Protein AF-A0A2Z6SG75-F1 (afdb_monomer)

Radius of gyration: 19.2 Å; Cα contacts (8 Å, |Δi|>4): 156; chains: 1; bounding box: 51×32×55 Å

pLDDT: mean 88.19, std 10.51, range [45.5, 98.38]

Mean predicted aligned error: 6.12 Å

Organism: NCBI:txid94130

Solvent-accessible surface area (backbone atoms only — not comparable to full-atom values): 7753 Å² total; per-residue (Å²): 130,55,75,66,58,53,49,52,52,51,51,54,50,54,52,50,50,52,49,52,51,34,54,52,50,54,50,52,52,51,54,51,48,28,64,76,67,72,46,77,66,63,64,39,36,38,39,32,34,72,91,43,70,60,27,35,32,40,48,93,88,43,80,42,79,34,66,79,64,46,46,86,62,50,46,59,50,45,72,76,40,44,68,60,53,30,54,53,50,28,62,76,36,48,92,29,60,39,43,69,45,76,50,83,52,99,56,38,37,38,40,40,37,40,50,46,76,68,63,72,63,55,42,74,73,32,78,74,59,45,56,52,61,63,54,77,74,104

Nearest PDB structures (foldseek):
  6nuk-assembly1_A  TM=5.250E-01  e=1.556E+00  synthetic construct
  8dx0-assembly2_B  TM=3.365E-01  e=6.533E-01  Enterococcus
  8dwz-assembly1_A  TM=5.973E-01  e=9.395E+00  Enterococcus
  8utm-assembly1_E  TM=3.455E-01  e=3.078E+00  synthetic construct

Structure (mmCIF, N/CA/C/O backbone):
data_AF-A0A2Z6SG75-F1
#
_entry.id   AF-A0A2Z6SG75-F1
#
loop_
_atom_site.group_PDB
_atom_site.id
_atom_site.type_symbol
_atom_site.label_atom_id
_atom_site.label_alt_id
_atom_site.label_comp_id
_atom_site.label_asym_id
_atom_site.label_entity_id
_atom_site.label_seq_id
_atom_site.pdbx_PDB_ins_code
_atom_site.Cartn_x
_atom_site.Cartn_y
_atom_site.Cartn_z
_atom_site.occupancy
_atom_site.B_iso_or_equiv
_atom_site.auth_seq_id
_atom_site.auth_comp_id
_atom_site.auth_asym_id
_atom_site.auth_atom_id
_atom_site.pdbx_PDB_model_num
ATOM 1 N N . MET A 1 1 ? 23.121 -14.101 -19.350 1.00 63.19 1 MET A N 1
ATOM 2 C CA . MET A 1 1 ? 23.082 -12.644 -19.112 1.00 63.19 1 MET A CA 1
ATOM 3 C C . MET A 1 1 ? 24.513 -12.147 -19.038 1.00 63.19 1 MET A C 1
ATOM 5 O O . MET A 1 1 ? 25.388 -12.942 -18.716 1.00 63.19 1 MET A O 1
ATOM 9 N N . THR A 1 2 ? 24.775 -10.888 -19.388 1.00 77.12 2 THR A N 1
ATOM 10 C CA . THR A 1 2 ? 26.067 -10.263 -19.069 1.00 77.12 2 THR A CA 1
ATOM 11 C C . THR A 1 2 ? 26.065 -9.848 -17.595 1.00 77.12 2 THR A C 1
ATOM 13 O O . THR A 1 2 ? 25.000 -9.642 -17.008 1.00 77.12 2 THR A O 1
ATOM 16 N N . THR A 1 3 ? 27.246 -9.713 -16.993 1.00 86.12 3 THR A N 1
ATOM 17 C CA . THR A 1 3 ? 27.410 -9.262 -15.599 1.00 86.12 3 THR A CA 1
ATOM 18 C C . THR A 1 3 ? 26.768 -7.893 -15.346 1.00 86.12 3 THR A C 1
ATOM 20 O O . THR A 1 3 ? 26.221 -7.656 -14.274 1.00 86.12 3 THR A O 1
ATOM 23 N N . GLU A 1 4 ? 26.769 -7.013 -16.350 1.00 91.25 4 GLU A N 1
ATOM 24 C CA . GLU A 1 4 ? 26.131 -5.691 -16.301 1.00 91.25 4 GLU A CA 1
ATOM 25 C C . GLU A 1 4 ? 24.599 -5.778 -16.259 1.00 91.25 4 GLU A C 1
ATOM 27 O O . GLU A 1 4 ? 23.963 -5.099 -15.454 1.00 91.25 4 GLU A O 1
ATOM 32 N N . THR A 1 5 ? 23.986 -6.648 -17.073 1.00 92.69 5 THR A N 1
ATOM 33 C CA . THR A 1 5 ? 22.528 -6.851 -17.041 1.00 92.69 5 THR A CA 1
ATOM 34 C C . THR A 1 5 ? 22.078 -7.452 -15.710 1.00 92.69 5 THR A C 1
ATOM 36 O O . THR A 1 5 ? 21.058 -7.041 -15.165 1.00 92.69 5 THR A O 1
ATOM 39 N N . GLU A 1 6 ? 22.839 -8.397 -15.153 1.00 93.81 6 GLU A N 1
ATOM 40 C CA . GLU A 1 6 ? 22.545 -8.964 -13.830 1.00 93.81 6 GLU A CA 1
ATOM 41 C C . GLU A 1 6 ? 22.649 -7.921 -12.713 1.00 93.81 6 GLU A C 1
ATOM 43 O O . GLU A 1 6 ? 21.803 -7.904 -11.817 1.00 93.81 6 GLU A O 1
ATOM 48 N N . ALA A 1 7 ? 23.649 -7.034 -12.767 1.00 94.56 7 ALA A N 1
ATOM 49 C CA . ALA A 1 7 ? 23.782 -5.935 -11.815 1.00 94.56 7 ALA A CA 1
ATOM 50 C C . ALA A 1 7 ? 22.579 -4.980 -11.883 1.00 94.56 7 ALA A C 1
ATOM 52 O O . ALA A 1 7 ? 21.987 -4.683 -10.846 1.00 94.56 7 ALA A O 1
ATOM 53 N N . ALA A 1 8 ? 22.157 -4.588 -13.090 1.00 93.81 8 ALA A N 1
ATOM 54 C CA . ALA A 1 8 ? 20.992 -3.725 -13.287 1.00 93.81 8 ALA A CA 1
ATOM 55 C C . ALA A 1 8 ? 19.687 -4.363 -12.775 1.00 93.81 8 ALA A C 1
ATOM 57 O O . ALA A 1 8 ? 18.879 -3.697 -12.131 1.00 93.81 8 ALA A O 1
ATOM 58 N N . ILE A 1 9 ? 19.487 -5.668 -13.002 1.00 94.81 9 ILE A N 1
ATOM 59 C CA . ILE A 1 9 ? 18.324 -6.400 -12.471 1.00 94.81 9 ILE A CA 1
ATOM 60 C C . ILE A 1 9 ? 18.329 -6.396 -10.937 1.00 94.81 9 ILE A C 1
ATOM 62 O O . ILE A 1 9 ? 17.288 -6.176 -10.317 1.00 94.81 9 ILE A O 1
ATOM 66 N N . ARG A 1 10 ? 19.491 -6.622 -10.310 1.00 94.81 10 ARG A N 1
ATOM 67 C CA . ARG A 1 10 ? 19.617 -6.586 -8.844 1.00 94.81 10 ARG A CA 1
ATOM 68 C C . ARG A 1 10 ? 19.328 -5.197 -8.288 1.00 94.81 10 ARG A C 1
ATOM 70 O O . ARG A 1 10 ? 18.614 -5.088 -7.298 1.00 94.81 10 ARG A O 1
ATOM 77 N N . GLU A 1 11 ? 19.844 -4.153 -8.926 1.00 93.81 11 GLU A N 1
ATOM 78 C CA . GLU A 1 11 ? 19.571 -2.772 -8.531 1.00 93.81 11 GLU A CA 1
ATOM 79 C C . GLU A 1 11 ? 18.075 -2.447 -8.631 1.00 93.81 11 GLU A C 1
ATOM 81 O O . GLU A 1 11 ? 17.495 -1.944 -7.670 1.00 93.81 11 GLU A O 1
ATOM 86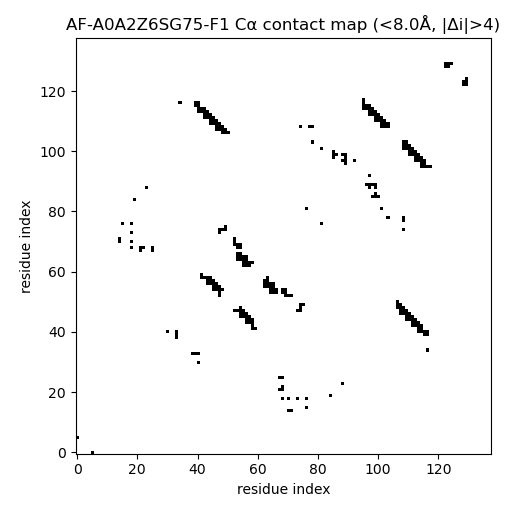 N N . ALA A 1 12 ? 17.419 -2.821 -9.734 1.00 93.75 12 ALA A N 1
ATOM 87 C CA . ALA A 1 12 ? 15.977 -2.647 -9.895 1.00 93.75 12 ALA A CA 1
ATOM 88 C C . ALA A 1 12 ? 15.173 -3.385 -8.809 1.00 93.75 12 ALA A C 1
ATOM 90 O O . ALA A 1 12 ? 14.200 -2.841 -8.286 1.00 93.75 12 ALA A O 1
ATOM 91 N N . SER A 1 13 ? 15.603 -4.593 -8.423 1.00 95.69 13 SER A N 1
ATOM 92 C CA . SER A 1 13 ? 14.994 -5.340 -7.314 1.00 95.69 13 SER A CA 1
ATOM 93 C C . SER A 1 13 ? 15.101 -4.584 -5.989 1.00 95.69 13 SER A C 1
ATOM 95 O O . SER A 1 13 ? 14.112 -4.472 -5.273 1.00 95.69 13 SER A O 1
ATOM 97 N N . VAL A 1 14 ? 16.271 -4.017 -5.677 1.00 95.56 14 VAL A N 1
ATOM 98 C CA . VAL A 1 14 ? 16.474 -3.229 -4.449 1.00 95.56 14 VAL A CA 1
ATOM 99 C C . VAL A 1 14 ? 15.596 -1.975 -4.442 1.00 95.56 14 VAL A C 1
ATOM 101 O O . VAL A 1 14 ? 15.040 -1.620 -3.404 1.00 95.56 14 VAL A O 1
ATOM 104 N N . GLN A 1 15 ? 15.426 -1.313 -5.591 1.00 94.88 15 GLN A N 1
ATOM 105 C CA . GLN A 1 15 ? 14.535 -0.152 -5.699 1.00 94.88 15 GLN A CA 1
ATOM 106 C C . GLN A 1 15 ? 13.064 -0.527 -5.474 1.00 94.88 15 GLN A C 1
ATOM 108 O O . GLN A 1 15 ? 12.342 0.202 -4.789 1.00 94.88 15 GLN A O 1
ATOM 113 N N . LEU A 1 16 ? 12.622 -1.677 -5.996 1.00 96.44 16 LEU A N 1
ATOM 114 C CA . LEU A 1 16 ? 11.282 -2.207 -5.741 1.00 96.44 16 LEU A CA 1
ATOM 115 C C . LEU A 1 16 ? 11.065 -2.494 -4.247 1.00 96.44 16 LEU A C 1
ATOM 117 O O . LEU A 1 16 ? 10.057 -2.057 -3.686 1.00 96.44 16 LEU A O 1
ATOM 121 N N . ASP A 1 17 ? 12.014 -3.164 -3.592 1.00 97.00 17 ASP A N 1
ATOM 122 C CA . ASP A 1 17 ? 11.938 -3.461 -2.156 1.00 97.00 17 ASP A CA 1
ATOM 123 C C . ASP A 1 17 ? 11.868 -2.171 -1.325 1.00 97.00 17 ASP A C 1
ATOM 125 O O . ASP A 1 17 ? 10.981 -2.009 -0.482 1.00 97.00 17 ASP A O 1
ATOM 129 N N . HIS A 1 18 ? 12.727 -1.195 -1.628 1.00 96.00 18 HIS A N 1
ATOM 130 C CA . HIS A 1 18 ? 12.733 0.113 -0.966 1.00 96.00 18 HIS A CA 1
ATOM 131 C C . HIS A 1 18 ? 11.404 0.864 -1.122 1.00 96.00 18 HIS A C 1
ATOM 133 O O . HIS A 1 18 ? 10.909 1.495 -0.181 1.00 96.00 18 HIS A O 1
ATOM 139 N N . PHE A 1 19 ? 10.785 0.787 -2.302 1.00 95.81 19 PHE A N 1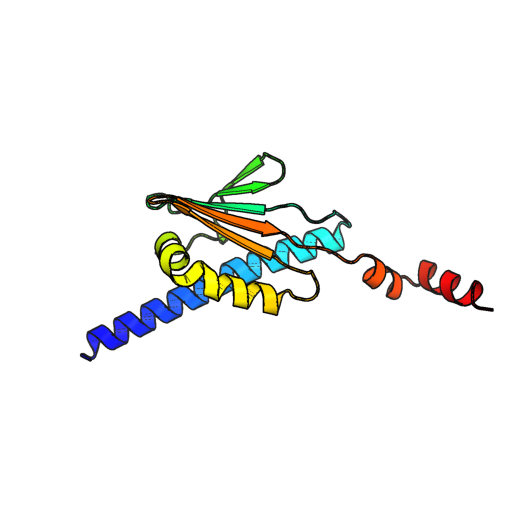
ATOM 140 C CA . PHE A 1 19 ? 9.459 1.358 -2.535 1.00 95.81 19 PHE A CA 1
ATOM 141 C C . PHE A 1 19 ? 8.391 0.704 -1.647 1.00 95.81 19 PHE A C 1
ATOM 143 O O . PHE A 1 19 ? 7.606 1.401 -0.991 1.00 95.81 19 PHE A O 1
ATOM 150 N N . ILE A 1 20 ? 8.385 -0.631 -1.584 1.00 97.56 20 ILE A N 1
ATOM 151 C CA . ILE A 1 20 ? 7.457 -1.406 -0.751 1.00 97.56 20 ILE A CA 1
ATOM 152 C C . ILE A 1 20 ? 7.642 -1.066 0.733 1.00 97.56 20 ILE A C 1
ATOM 154 O O . ILE A 1 20 ? 6.653 -0.912 1.462 1.00 97.56 20 ILE A O 1
ATOM 158 N N . GLU A 1 21 ? 8.882 -0.905 1.195 1.00 97.12 21 GLU A N 1
ATOM 159 C CA . GLU A 1 21 ? 9.198 -0.502 2.567 1.00 97.12 21 GLU A CA 1
ATOM 160 C C . GLU A 1 21 ? 8.671 0.897 2.898 1.00 97.12 21 GLU A C 1
ATOM 162 O O . GLU A 1 21 ? 8.049 1.094 3.952 1.00 97.12 21 GLU A O 1
ATOM 167 N N . LYS A 1 22 ? 8.843 1.865 1.991 1.00 95.56 22 LYS A N 1
ATOM 168 C CA . LYS A 1 22 ? 8.331 3.231 2.168 1.00 95.56 22 LYS A CA 1
ATOM 169 C C . LYS A 1 22 ? 6.812 3.272 2.270 1.00 95.56 22 LYS A C 1
ATOM 171 O O . LYS A 1 22 ? 6.292 3.856 3.225 1.00 95.56 22 LYS A O 1
ATOM 176 N N . ILE A 1 23 ? 6.091 2.615 1.355 1.00 95.50 23 ILE A N 1
ATOM 177 C CA . ILE A 1 23 ? 4.622 2.547 1.430 1.00 95.50 23 ILE A CA 1
ATOM 178 C C . ILE A 1 23 ? 4.164 1.779 2.673 1.00 95.50 23 ILE A C 1
ATOM 180 O O . ILE A 1 23 ? 3.257 2.235 3.370 1.00 95.50 23 ILE A O 1
ATOM 184 N N . SER A 1 24 ? 4.815 0.664 3.014 1.00 96.88 24 SER A N 1
ATOM 185 C CA . SER A 1 24 ? 4.507 -0.082 4.243 1.00 96.88 24 SER A CA 1
ATOM 186 C C . SER A 1 24 ? 4.643 0.790 5.493 1.00 96.88 24 SER A C 1
ATOM 188 O O . SER A 1 24 ? 3.797 0.746 6.389 1.00 96.88 24 SER A O 1
ATOM 190 N N . THR A 1 25 ? 5.713 1.581 5.563 1.00 96.62 25 THR A N 1
ATOM 191 C CA . THR A 1 25 ? 6.002 2.464 6.699 1.00 96.62 25 THR A CA 1
ATOM 192 C C . THR A 1 25 ? 4.988 3.598 6.776 1.00 96.62 25 THR A C 1
ATOM 194 O O . THR A 1 25 ? 4.440 3.868 7.845 1.00 96.62 25 THR A O 1
ATOM 197 N N . PHE A 1 26 ? 4.680 4.223 5.639 1.00 94.00 26 PHE A N 1
ATOM 198 C CA . PHE A 1 26 ? 3.635 5.237 5.530 1.00 94.00 26 PHE A CA 1
ATOM 199 C C . PHE A 1 26 ? 2.286 4.724 6.053 1.00 94.00 26 PHE A C 1
ATOM 201 O O . PHE A 1 26 ? 1.683 5.358 6.921 1.00 94.00 26 PHE A O 1
ATOM 208 N N . LEU A 1 27 ? 1.855 3.542 5.602 1.00 94.06 27 LEU A N 1
ATOM 209 C CA . LEU A 1 27 ? 0.598 2.933 6.038 1.00 94.06 27 LEU A CA 1
ATOM 210 C C . LEU A 1 27 ? 0.605 2.595 7.527 1.00 94.06 27 LEU A C 1
ATOM 212 O O . LEU A 1 27 ? -0.338 2.940 8.234 1.00 94.06 27 LEU A O 1
ATOM 216 N N . SER A 1 28 ? 1.685 1.992 8.024 1.00 95.00 28 SER A N 1
ATOM 217 C CA . SER A 1 28 ? 1.826 1.662 9.449 1.00 95.00 28 SER A CA 1
ATOM 218 C C . SER A 1 28 ? 1.695 2.900 10.335 1.00 95.00 28 SER A C 1
ATOM 220 O O . SER A 1 28 ? 1.011 2.863 11.359 1.00 95.00 28 SER A O 1
ATOM 222 N N . ASN A 1 29 ? 2.309 4.013 9.924 1.00 92.94 29 ASN A N 1
ATOM 223 C CA . ASN A 1 29 ? 2.245 5.273 10.657 1.00 92.94 29 ASN A CA 1
ATOM 224 C C . ASN A 1 29 ? 0.820 5.827 10.704 1.00 92.94 29 ASN A C 1
ATOM 226 O O . ASN A 1 29 ? 0.343 6.177 11.784 1.00 92.94 29 ASN A O 1
ATOM 230 N N . ILE A 1 30 ? 0.128 5.862 9.563 1.00 90.38 30 ILE A N 1
ATOM 231 C CA . ILE A 1 30 ? -1.247 6.368 9.493 1.00 90.38 30 ILE A CA 1
ATOM 232 C C . ILE A 1 30 ? -2.209 5.469 10.274 1.00 90.38 30 ILE A C 1
ATOM 234 O O . ILE A 1 30 ? -2.978 5.959 11.098 1.00 90.38 30 ILE A O 1
ATOM 238 N N . ILE A 1 31 ? -2.139 4.151 10.080 1.00 91.88 31 ILE A N 1
ATOM 239 C CA . ILE A 1 31 ? -2.993 3.193 10.791 1.00 91.88 31 ILE A CA 1
ATOM 240 C C . ILE A 1 31 ? -2.771 3.319 12.304 1.00 91.88 31 ILE A C 1
ATOM 242 O O . ILE A 1 31 ? -3.731 3.435 13.066 1.00 91.88 31 ILE A O 1
ATOM 246 N N . SER A 1 32 ? -1.510 3.361 12.751 1.00 91.94 32 SER A N 1
ATOM 247 C CA . SER A 1 32 ? -1.175 3.528 14.170 1.00 91.94 32 SER A CA 1
ATOM 248 C C . SER A 1 32 ? -1.690 4.854 14.728 1.00 91.94 32 SER A C 1
ATOM 250 O O . SER A 1 32 ? -2.225 4.884 15.838 1.00 91.94 32 SER A O 1
ATOM 252 N N . PHE A 1 33 ? -1.553 5.945 13.973 1.00 91.56 33 PHE A N 1
ATOM 253 C CA . PHE A 1 33 ? -2.068 7.253 14.3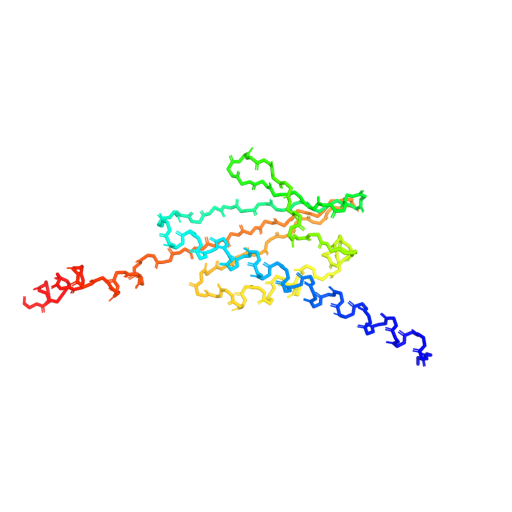64 1.00 91.56 33 PHE A CA 1
ATOM 254 C C . PHE A 1 33 ? -3.591 7.227 14.539 1.00 91.56 33 PHE A C 1
ATOM 256 O O . PHE A 1 33 ? -4.089 7.649 15.584 1.00 91.56 33 PHE A O 1
ATOM 263 N N . ASN A 1 34 ? -4.327 6.662 13.581 1.00 91.00 34 ASN A N 1
ATOM 264 C CA . ASN A 1 34 ? -5.785 6.563 13.654 1.00 91.00 34 ASN A CA 1
ATOM 265 C C . ASN A 1 34 ? -6.248 5.699 14.835 1.00 91.00 34 ASN A C 1
ATOM 267 O O . ASN A 1 34 ? -7.168 6.091 15.549 1.00 91.00 34 ASN A O 1
ATOM 271 N N . ILE A 1 35 ? -5.566 4.581 15.114 1.00 90.38 35 ILE A N 1
ATOM 272 C CA . ILE A 1 35 ? -5.831 3.752 16.303 1.00 90.38 35 ILE A CA 1
ATOM 273 C C . ILE A 1 35 ? -5.618 4.562 17.591 1.00 90.38 35 ILE A C 1
ATOM 275 O O . ILE A 1 35 ? -6.481 4.563 18.465 1.00 90.38 35 ILE A O 1
ATOM 279 N N . LYS A 1 36 ? -4.484 5.269 17.715 1.00 90.38 36 LYS A N 1
ATOM 280 C CA . LYS A 1 36 ? -4.130 6.052 18.917 1.00 90.38 36 LYS A CA 1
ATOM 281 C C . LYS A 1 36 ? -5.072 7.228 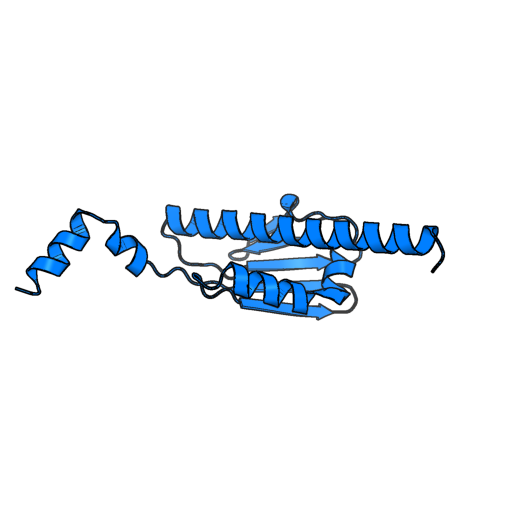19.162 1.00 90.38 36 LYS A C 1
ATOM 283 O O . LYS A 1 36 ? -5.282 7.608 20.311 1.00 90.38 36 LYS A O 1
ATOM 288 N N . THR A 1 37 ? -5.603 7.811 18.092 1.00 90.75 37 THR A N 1
ATOM 289 C CA . THR A 1 37 ? -6.497 8.976 18.143 1.00 90.75 37 THR A CA 1
ATOM 290 C C . THR A 1 37 ? -7.976 8.611 18.102 1.00 90.75 37 THR A C 1
ATOM 292 O O . THR A 1 37 ? -8.808 9.501 18.230 1.00 90.75 37 THR A O 1
ATOM 295 N N . PHE A 1 38 ? -8.314 7.322 17.970 1.00 87.81 38 PHE A N 1
ATOM 296 C CA . PHE A 1 38 ? -9.687 6.835 17.797 1.00 87.81 38 PHE A CA 1
ATOM 297 C C . PHE A 1 38 ? -10.417 7.467 16.601 1.00 87.81 38 PHE A C 1
ATOM 299 O O . PHE A 1 38 ? -11.637 7.628 16.612 1.00 87.81 38 PHE A O 1
ATOM 306 N N . THR A 1 39 ? -9.668 7.810 15.555 1.00 84.81 39 THR A N 1
ATOM 307 C CA . THR A 1 39 ? -10.218 8.383 14.324 1.00 84.81 39 THR A CA 1
ATOM 308 C C . THR A 1 39 ? -10.547 7.249 13.352 1.00 84.81 39 THR A C 1
ATOM 310 O O . THR A 1 39 ? -9.719 6.345 13.182 1.00 84.81 39 THR A O 1
ATOM 313 N N . PRO A 1 40 ? -11.730 7.242 12.707 1.00 75.62 40 PRO A N 1
ATOM 314 C CA . PRO A 1 40 ? -12.045 6.233 11.706 1.00 75.62 40 PRO A CA 1
ATOM 315 C C . PRO A 1 40 ? -11.023 6.242 10.553 1.00 75.62 40 PRO A C 1
ATOM 317 O O . PRO A 1 40 ? -10.347 7.245 10.317 1.00 75.62 40 PRO A O 1
ATOM 320 N N . PRO A 1 41 ? -10.875 5.118 9.837 1.00 74.44 41 PRO A N 1
ATOM 321 C CA . PRO A 1 41 ? -10.059 5.066 8.634 1.00 74.44 41 PRO A CA 1
ATOM 322 C C . PRO A 1 41 ? -10.533 6.085 7.605 1.00 74.44 41 PRO A C 1
ATOM 324 O O . PRO A 1 41 ? -11.732 6.215 7.355 1.00 74.44 41 PRO A O 1
ATOM 327 N N . GLU A 1 42 ? -9.580 6.743 6.962 1.00 70.94 42 GLU A N 1
ATOM 328 C CA . GLU A 1 42 ? -9.864 7.603 5.824 1.00 70.94 42 GLU A CA 1
ATOM 329 C C . GLU A 1 42 ? -9.468 6.885 4.541 1.00 70.94 42 GLU A C 1
ATOM 331 O O . GLU A 1 42 ? -8.478 6.154 4.492 1.00 70.94 42 GLU A O 1
ATOM 336 N N . LYS A 1 43 ? -10.254 7.095 3.483 1.00 87.88 43 LYS A N 1
ATOM 337 C CA . LYS A 1 43 ? -9.845 6.714 2.134 1.00 87.88 43 LYS A CA 1
ATOM 338 C C . LYS A 1 43 ? -8.671 7.605 1.734 1.00 87.88 43 LYS A C 1
ATOM 340 O O . LYS A 1 43 ? -8.825 8.823 1.644 1.00 87.88 43 LYS A O 1
ATOM 345 N N . ILE A 1 44 ? -7.524 6.989 1.470 1.00 90.44 44 ILE A N 1
ATOM 346 C CA . ILE A 1 44 ? -6.310 7.680 1.035 1.00 90.44 44 ILE A CA 1
ATOM 347 C C . ILE A 1 44 ? -6.200 7.505 -0.472 1.00 90.44 44 ILE A C 1
ATOM 349 O O . ILE A 1 44 ? -6.221 6.383 -0.971 1.00 90.44 44 ILE A O 1
ATOM 353 N N . ILE A 1 45 ? -6.065 8.605 -1.205 1.00 92.69 45 ILE A N 1
ATOM 354 C CA . ILE A 1 45 ? -5.733 8.560 -2.631 1.00 92.69 45 ILE A CA 1
ATOM 355 C C . ILE A 1 45 ? -4.326 9.104 -2.782 1.00 92.69 45 ILE A C 1
ATOM 357 O O . ILE A 1 45 ? -4.085 10.230 -2.368 1.00 92.69 45 ILE A O 1
ATOM 361 N N . ILE A 1 46 ? -3.417 8.349 -3.385 1.00 93.38 46 ILE A N 1
ATOM 362 C CA . ILE A 1 46 ? -2.056 8.786 -3.698 1.00 93.38 46 ILE A CA 1
ATOM 363 C C . ILE A 1 46 ? -1.914 8.838 -5.212 1.00 93.38 46 ILE A C 1
ATOM 365 O O . ILE A 1 46 ? -2.256 7.888 -5.911 1.00 93.38 46 ILE A O 1
ATOM 369 N N . VAL A 1 47 ? -1.431 9.962 -5.720 1.00 93.44 47 VAL A N 1
ATOM 370 C CA . VAL A 1 47 ? -1.257 10.213 -7.145 1.00 93.44 47 VAL A CA 1
ATOM 371 C C . VAL A 1 47 ? 0.230 10.301 -7.446 1.00 93.44 47 VAL A C 1
ATOM 373 O O . VAL A 1 47 ? 0.928 11.163 -6.911 1.00 93.44 47 VAL A O 1
ATOM 376 N N . PHE A 1 48 ? 0.681 9.422 -8.333 1.00 92.94 48 PHE A N 1
ATOM 377 C CA . PHE A 1 48 ? 2.018 9.402 -8.910 1.00 92.94 48 PHE A CA 1
ATOM 378 C C . PHE A 1 48 ? 1.905 9.888 -10.352 1.00 92.94 48 PHE A C 1
ATOM 380 O O . PHE A 1 48 ? 1.060 9.393 -11.099 1.00 92.94 48 PHE A O 1
ATOM 387 N N . LYS A 1 49 ? 2.720 10.864 -10.749 1.00 91.19 49 LYS A N 1
ATOM 388 C CA . LYS A 1 49 ? 2.764 11.353 -12.132 1.00 91.19 49 LYS A CA 1
ATOM 389 C C . LYS A 1 49 ? 4.120 11.021 -12.729 1.00 91.19 49 LYS A C 1
ATOM 391 O O . LYS A 1 49 ? 5.110 11.028 -12.012 1.00 91.19 49 LYS A O 1
ATOM 396 N N . GLN A 1 50 ? 4.154 10.764 -14.029 1.00 87.62 50 GLN A N 1
ATOM 397 C CA . GLN A 1 50 ? 5.376 10.357 -14.723 1.00 87.62 50 GLN A CA 1
ATOM 398 C C . GLN A 1 50 ? 6.512 11.388 -14.604 1.00 87.62 50 GLN A C 1
ATOM 400 O O . GLN A 1 50 ? 7.654 11.008 -14.371 1.00 87.62 50 GLN A O 1
ATOM 405 N N . ASP A 1 51 ? 6.182 12.679 -14.693 1.00 84.25 51 ASP A N 1
ATOM 406 C CA . ASP A 1 51 ? 7.158 13.779 -14.660 1.00 84.25 51 ASP A CA 1
ATOM 407 C C . ASP A 1 51 ? 7.216 14.499 -13.299 1.00 84.25 51 ASP A C 1
ATOM 409 O O . ASP A 1 51 ? 7.842 15.552 -13.174 1.00 84.25 51 ASP A O 1
ATOM 413 N N . ASP A 1 52 ? 6.533 13.968 -12.277 1.00 78.75 52 ASP A N 1
ATOM 414 C CA . ASP A 1 52 ? 6.549 14.527 -10.924 1.00 78.75 52 ASP A CA 1
ATOM 415 C C . ASP A 1 52 ? 7.175 13.531 -9.959 1.00 78.75 52 ASP A C 1
ATOM 417 O O . ASP A 1 52 ? 6.679 12.428 -9.730 1.00 78.75 52 ASP A O 1
ATOM 421 N N . TYR A 1 53 ? 8.274 13.964 -9.367 1.00 75.81 53 TYR A N 1
ATOM 422 C CA . TYR A 1 53 ? 9.047 13.186 -8.421 1.00 75.81 53 TYR A CA 1
ATOM 423 C C . TYR A 1 53 ? 8.267 12.944 -7.128 1.00 75.81 53 TYR A C 1
ATOM 425 O O . TYR A 1 53 ? 8.321 11.853 -6.562 1.00 75.81 53 TYR A O 1
ATOM 433 N N . VAL A 1 54 ? 7.523 13.943 -6.643 1.00 85.06 54 VAL A N 1
ATOM 434 C CA . VAL A 1 54 ? 6.897 13.870 -5.321 1.00 85.06 54 VAL A CA 1
ATOM 435 C C . VAL A 1 54 ? 5.429 13.478 -5.465 1.00 85.06 54 VAL A C 1
ATOM 437 O O . VAL A 1 54 ? 4.622 14.295 -5.911 1.00 85.06 54 VAL A O 1
ATOM 440 N N . PRO A 1 55 ? 5.031 12.267 -5.032 1.00 85.25 55 PRO A N 1
ATOM 441 C CA . PRO A 1 55 ? 3.631 11.884 -5.076 1.00 85.25 55 PRO A CA 1
ATOM 442 C C . PRO A 1 55 ? 2.804 12.782 -4.159 1.00 85.25 55 PRO A C 1
ATOM 444 O O . PRO A 1 55 ? 3.269 13.262 -3.120 1.00 85.25 55 PRO A O 1
ATOM 447 N N . VAL A 1 56 ? 1.544 12.985 -4.523 1.00 88.44 56 VAL A N 1
ATOM 448 C CA . VAL A 1 56 ? 0.600 13.767 -3.721 1.00 88.44 56 VAL A CA 1
ATOM 449 C C . VAL A 1 56 ? -0.505 12.867 -3.205 1.00 88.44 56 VAL A C 1
ATOM 451 O O . VAL A 1 56 ? -1.066 12.077 -3.958 1.00 88.44 56 VAL A O 1
ATOM 454 N N . SER A 1 57 ? -0.839 12.983 -1.925 1.00 83.56 57 SER A N 1
ATOM 455 C CA . SER A 1 57 ? -2.013 12.322 -1.366 1.00 83.56 57 SER A CA 1
ATOM 456 C C . SER A 1 57 ? -3.173 13.294 -1.231 1.00 83.56 57 SER A C 1
ATOM 458 O O . SER A 1 57 ? -2.968 14.426 -0.790 1.00 83.56 57 SER A O 1
ATOM 460 N N . VAL A 1 58 ? -4.387 12.831 -1.497 1.00 81.44 58 VAL A N 1
ATOM 461 C CA . VAL A 1 58 ? -5.621 13.519 -1.133 1.00 81.44 58 VAL A CA 1
ATOM 462 C C . VAL A 1 58 ? -6.236 12.809 0.064 1.00 81.44 58 VAL A C 1
ATOM 464 O O . VAL A 1 58 ? -6.596 11.634 -0.020 1.00 81.44 58 VAL A O 1
ATOM 467 N N . VAL A 1 59 ? -6.353 13.542 1.167 1.00 71.19 59 VAL A N 1
ATOM 468 C CA . VAL A 1 59 ? -6.919 13.088 2.441 1.00 71.19 59 VAL A CA 1
ATOM 469 C C . VAL A 1 59 ? -7.935 14.146 2.871 1.00 71.19 59 VAL A C 1
ATOM 471 O O . VAL A 1 59 ? -7.593 15.323 2.948 1.00 71.19 59 VAL A O 1
ATOM 474 N N . ASN A 1 60 ? -9.211 13.783 3.039 1.00 66.94 60 ASN A N 1
ATOM 475 C CA . ASN A 1 60 ? -10.296 14.731 3.355 1.00 66.94 60 ASN A CA 1
ATOM 476 C C . ASN A 1 60 ? -10.358 15.987 2.458 1.00 66.94 60 ASN A C 1
ATOM 478 O O . ASN A 1 60 ? -10.601 17.093 2.935 1.00 66.94 60 ASN A O 1
ATOM 482 N N . LYS A 1 61 ? -10.149 15.828 1.142 1.00 71.25 61 LYS A N 1
ATOM 483 C CA . LYS A 1 61 ? -10.081 16.926 0.148 1.00 71.25 61 LYS A CA 1
ATOM 484 C C . LYS A 1 61 ? -8.879 17.872 0.309 1.00 71.25 61 LYS A C 1
ATOM 486 O O . LYS A 1 61 ? -8.782 18.849 -0.429 1.00 71.25 61 LYS A O 1
ATOM 491 N N . VAL A 1 62 ? -7.946 17.576 1.211 1.00 77.75 62 VAL A N 1
ATOM 492 C CA . VAL A 1 62 ? -6.667 18.281 1.340 1.00 77.75 62 VAL A CA 1
ATOM 493 C C . VAL A 1 62 ? -5.616 17.538 0.525 1.00 77.75 62 VAL A C 1
ATOM 495 O O . VAL A 1 62 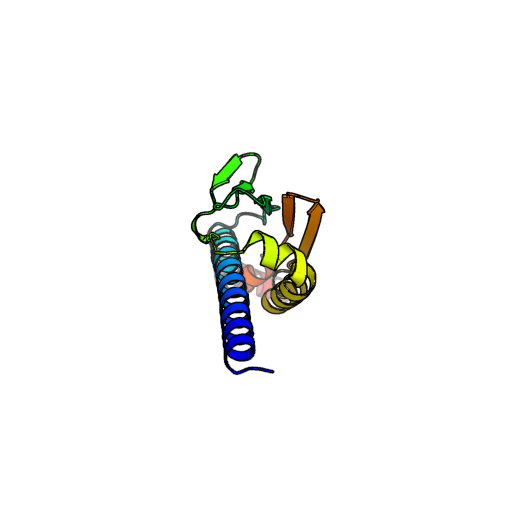? -5.448 16.329 0.676 1.00 77.75 62 VAL A O 1
ATOM 498 N N . THR A 1 63 ? -4.911 18.260 -0.347 1.00 84.44 63 THR A N 1
ATOM 499 C CA . THR A 1 63 ? -3.792 17.713 -1.126 1.00 84.44 63 THR A CA 1
ATOM 500 C C . THR A 1 63 ? -2.487 17.966 -0.382 1.00 84.44 63 THR A C 1
ATOM 502 O O . THR A 1 63 ? -2.188 19.107 -0.035 1.00 84.44 63 THR A O 1
ATOM 505 N N . ILE A 1 64 ? -1.710 16.912 -0.139 1.00 87.06 64 ILE A N 1
ATOM 506 C CA . ILE A 1 64 ? -0.461 16.960 0.627 1.00 87.06 64 ILE A CA 1
ATOM 507 C C . ILE A 1 64 ? 0.641 16.283 -0.185 1.00 87.06 64 ILE A C 1
ATOM 509 O O . ILE A 1 64 ? 0.451 15.180 -0.694 1.00 87.06 64 ILE A O 1
ATOM 513 N N . GLN A 1 65 ? 1.805 16.924 -0.287 1.00 89.44 65 GLN A N 1
ATOM 514 C CA . GLN A 1 65 ? 2.998 16.299 -0.859 1.00 89.44 65 GLN A CA 1
ATOM 515 C C . GLN A 1 65 ? 3.523 15.201 0.069 1.00 89.44 65 GLN A C 1
ATOM 517 O O . GLN A 1 65 ? 3.877 15.464 1.217 1.00 89.44 65 GLN A O 1
ATOM 522 N N . GLN A 1 66 ? 3.641 13.982 -0.444 1.00 87.06 66 GLN A N 1
ATOM 523 C CA . GLN A 1 66 ? 4.138 12.825 0.291 1.00 87.06 66 GLN A CA 1
ATOM 524 C C . GLN A 1 66 ? 5.620 12.601 0.003 1.00 87.06 66 GLN A C 1
ATOM 526 O O . GLN A 1 66 ? 6.019 11.634 -0.640 1.00 87.06 66 GLN A O 1
ATOM 531 N N . ARG A 1 67 ? 6.470 13.501 0.510 1.00 85.94 67 ARG A N 1
ATOM 532 C CA . ARG A 1 67 ? 7.935 13.390 0.353 1.00 85.94 67 ARG A CA 1
ATOM 533 C C . ARG A 1 67 ? 8.506 12.100 0.947 1.00 85.94 67 ARG A C 1
ATOM 535 O O . ARG A 1 67 ? 9.520 11.611 0.469 1.00 85.94 67 ARG A O 1
ATOM 542 N N . SER A 1 68 ? 7.846 11.528 1.954 1.00 85.38 68 SER A N 1
ATOM 543 C CA . SER A 1 68 ? 8.189 10.220 2.531 1.00 85.38 68 SER A CA 1
ATOM 544 C C . SER A 1 68 ? 8.033 9.059 1.543 1.00 85.38 68 SER A C 1
ATOM 546 O O . SER A 1 68 ? 8.680 8.029 1.709 1.00 85.38 68 SER A O 1
ATOM 548 N N . LEU A 1 69 ? 7.203 9.233 0.512 1.00 88.56 69 LEU A N 1
ATOM 549 C CA . LEU A 1 69 ? 6.960 8.261 -0.551 1.00 88.56 69 LEU A CA 1
ATOM 550 C C . LEU A 1 69 ? 7.776 8.546 -1.818 1.00 88.56 69 LEU A C 1
ATOM 552 O O . LEU A 1 69 ? 7.666 7.801 -2.790 1.00 88.56 69 LEU A O 1
ATOM 556 N N . TYR A 1 70 ? 8.602 9.600 -1.817 1.00 85.94 70 TYR A N 1
ATOM 557 C CA . TYR A 1 70 ? 9.534 9.863 -2.910 1.00 85.94 70 TYR A CA 1
ATOM 558 C C . TYR A 1 70 ? 10.450 8.656 -3.114 1.00 85.94 70 TYR A C 1
ATOM 560 O O . TYR A 1 70 ? 11.095 8.197 -2.169 1.00 85.94 70 TYR A O 1
ATOM 568 N N . THR A 1 71 ? 10.534 8.165 -4.343 1.00 84.56 71 THR A N 1
ATOM 569 C CA . THR A 1 71 ? 11.461 7.113 -4.766 1.00 84.56 71 THR A CA 1
ATOM 570 C C . THR A 1 71 ? 11.851 7.369 -6.203 1.00 84.56 71 THR A C 1
ATOM 572 O O . THR A 1 71 ? 11.017 7.801 -7.004 1.00 84.56 71 THR A O 1
ATOM 575 N N . ASP A 1 72 ? 13.102 7.074 -6.527 1.00 83.31 72 ASP A N 1
ATOM 576 C CA . ASP A 1 72 ? 13.509 7.033 -7.920 1.00 83.31 72 ASP A CA 1
ATOM 577 C C . ASP A 1 72 ? 12.687 5.940 -8.616 1.00 83.31 72 ASP A C 1
ATOM 579 O O . ASP A 1 72 ? 12.461 4.864 -8.060 1.00 83.31 72 ASP A O 1
ATOM 583 N N . TYR A 1 73 ? 12.177 6.248 -9.809 1.00 87.94 73 TYR A N 1
ATOM 584 C CA . TYR A 1 73 ? 11.364 5.332 -10.619 1.00 87.94 73 TYR A CA 1
ATOM 585 C C . TYR A 1 73 ? 10.039 4.872 -9.981 1.00 87.94 73 TYR A C 1
ATOM 587 O O . TYR A 1 73 ? 9.427 3.927 -10.473 1.00 87.94 73 TYR A O 1
ATOM 595 N N . GLY A 1 74 ? 9.538 5.539 -8.932 1.00 90.69 74 GLY A N 1
ATOM 596 C CA . GLY A 1 74 ? 8.297 5.141 -8.248 1.00 90.69 74 GLY A CA 1
ATOM 597 C C . GLY A 1 74 ? 7.075 5.026 -9.172 1.00 90.69 74 GLY A C 1
ATOM 598 O O . GLY A 1 74 ? 6.247 4.129 -9.001 1.00 90.69 74 GLY A O 1
ATOM 599 N N . PHE A 1 75 ? 6.984 5.889 -10.192 1.00 92.75 75 PHE A N 1
ATOM 600 C CA . PHE A 1 75 ? 5.953 5.792 -11.230 1.00 92.75 75 PHE A CA 1
ATOM 601 C C . PHE A 1 75 ? 6.061 4.480 -12.020 1.00 92.75 75 PHE A C 1
ATOM 603 O O . PHE A 1 75 ? 5.078 3.748 -12.129 1.00 92.75 75 PHE A O 1
ATOM 610 N N . ASP A 1 76 ? 7.249 4.148 -12.529 1.00 93.50 76 ASP A N 1
ATOM 611 C CA . ASP A 1 76 ? 7.464 2.931 -13.316 1.00 93.50 76 ASP A CA 1
ATOM 612 C C . A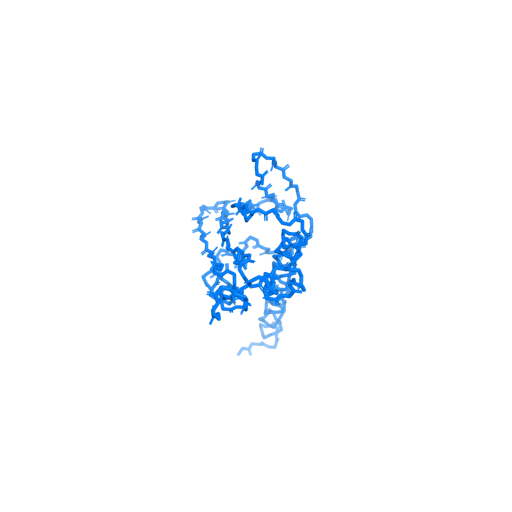SP A 1 76 ? 7.308 1.668 -12.464 1.00 93.50 76 ASP A C 1
ATOM 614 O O . ASP A 1 76 ? 6.678 0.703 -12.900 1.00 93.50 76 ASP A O 1
ATOM 618 N N . ILE A 1 77 ? 7.786 1.694 -11.216 1.00 95.25 77 ILE A N 1
ATOM 619 C CA . ILE A 1 77 ? 7.580 0.610 -10.250 1.00 95.25 77 ILE A CA 1
ATOM 620 C C . ILE A 1 77 ? 6.087 0.306 -10.110 1.00 95.25 77 ILE A C 1
ATOM 622 O O . ILE A 1 77 ? 5.668 -0.839 -10.279 1.00 95.25 77 ILE A O 1
ATOM 626 N N . LEU A 1 78 ? 5.252 1.317 -9.862 1.00 95.25 78 LEU A N 1
ATOM 627 C CA . LEU A 1 78 ? 3.809 1.106 -9.760 1.00 95.25 78 LEU A CA 1
ATOM 628 C C . LEU A 1 78 ? 3.189 0.670 -11.087 1.00 95.25 78 LEU A C 1
ATOM 630 O O . LEU A 1 78 ? 2.314 -0.199 -11.098 1.00 95.25 78 LEU A O 1
ATOM 634 N N . LYS A 1 79 ? 3.642 1.230 -12.210 1.00 95.06 79 LYS A N 1
ATOM 635 C CA . LYS A 1 79 ? 3.114 0.894 -13.534 1.00 95.06 79 LYS A CA 1
ATOM 636 C C . LYS A 1 79 ? 3.178 -0.608 -13.791 1.00 95.06 79 LYS A C 1
ATOM 638 O O . LYS A 1 79 ? 2.190 -1.179 -14.254 1.00 95.06 79 LYS A O 1
ATOM 643 N N . TYR A 1 80 ? 4.301 -1.233 -13.441 1.00 96.00 80 TYR A N 1
ATOM 644 C CA . TYR A 1 80 ? 4.543 -2.652 -13.694 1.00 96.00 80 TYR A CA 1
ATOM 645 C C . TYR A 1 80 ? 4.151 -3.570 -12.530 1.00 96.00 80 TYR A C 1
ATOM 647 O O . TYR A 1 80 ? 3.647 -4.661 -12.780 1.00 96.00 80 TYR A O 1
ATOM 655 N N . PHE A 1 81 ? 4.319 -3.140 -11.275 1.00 97.06 81 PHE A N 1
ATOM 656 C CA . PHE A 1 81 ? 4.229 -4.027 -10.105 1.00 97.06 81 PHE A CA 1
ATOM 657 C C . PHE A 1 81 ? 3.070 -3.720 -9.146 1.00 97.06 81 PHE A C 1
ATOM 659 O O . PHE A 1 81 ? 2.971 -4.349 -8.092 1.00 97.06 81 PHE A O 1
ATOM 666 N N . HIS A 1 82 ? 2.158 -2.793 -9.473 1.00 96.25 82 HIS A N 1
ATOM 667 C CA . HIS A 1 82 ? 1.082 -2.392 -8.550 1.00 96.25 82 HIS A CA 1
ATOM 668 C C . HIS A 1 82 ? 0.237 -3.554 -8.008 1.00 96.25 82 HIS A C 1
ATOM 670 O O . HIS A 1 82 ? -0.188 -3.490 -6.856 1.00 96.25 82 HIS A O 1
ATOM 676 N N . ASN A 1 83 ? -0.020 -4.594 -8.806 1.00 97.50 83 ASN A N 1
ATOM 677 C CA . ASN A 1 83 ? -0.826 -5.736 -8.370 1.00 97.50 83 ASN A CA 1
ATOM 678 C C . ASN A 1 83 ? -0.107 -6.579 -7.312 1.00 97.50 83 ASN A C 1
ATOM 680 O O . ASN A 1 83 ? -0.723 -6.982 -6.327 1.00 97.50 83 ASN A O 1
ATOM 684 N N . ASP A 1 84 ? 1.186 -6.838 -7.495 1.00 98.38 84 ASP A N 1
ATOM 685 C CA . ASP A 1 84 ? 1.965 -7.661 -6.567 1.00 98.38 84 ASP A CA 1
ATOM 686 C C . ASP A 1 84 ? 2.277 -6.899 -5.278 1.00 98.38 84 ASP A C 1
ATOM 688 O O . ASP A 1 84 ? 2.136 -7.449 -4.185 1.00 98.38 84 ASP A O 1
ATOM 692 N N . ILE A 1 85 ? 2.570 -5.598 -5.395 1.00 98.19 85 ILE A N 1
ATOM 693 C CA . ILE A 1 85 ? 2.673 -4.685 -4.250 1.00 98.19 85 ILE A CA 1
ATOM 694 C C . ILE A 1 85 ? 1.355 -4.678 -3.465 1.00 98.19 85 ILE A C 1
ATOM 696 O O . ILE A 1 85 ? 1.366 -4.834 -2.245 1.00 98.19 85 ILE A O 1
ATOM 700 N N . GLY A 1 86 ? 0.218 -4.552 -4.158 1.00 97.81 86 GLY A N 1
ATOM 701 C CA . GLY A 1 86 ? -1.108 -4.579 -3.546 1.00 97.81 86 GLY A CA 1
ATOM 702 C C . GLY A 1 86 ? -1.353 -5.850 -2.742 1.00 97.81 86 GLY A C 1
ATOM 703 O O . GLY A 1 86 ? -1.636 -5.770 -1.550 1.00 97.81 86 GLY A O 1
ATOM 704 N N . LYS A 1 87 ? -1.147 -7.023 -3.351 1.00 98.31 87 LYS A N 1
ATOM 705 C CA . LYS A 1 87 ? -1.294 -8.322 -2.668 1.00 98.31 87 LYS A CA 1
ATOM 706 C C . LYS A 1 87 ? -0.400 -8.441 -1.434 1.00 98.31 87 LYS A C 1
ATOM 708 O O . LYS A 1 87 ? -0.860 -8.908 -0.393 1.00 98.31 87 LYS A O 1
ATOM 713 N N . TYR A 1 88 ? 0.862 -8.019 -1.537 1.00 98.31 88 TYR A N 1
ATOM 714 C CA . TYR A 1 88 ? 1.784 -8.028 -0.401 1.00 98.31 88 TYR A CA 1
ATOM 715 C C . TYR A 1 88 ? 1.259 -7.159 0.752 1.00 98.31 88 TYR A C 1
ATOM 717 O O . TYR A 1 88 ? 1.228 -7.605 1.900 1.00 98.31 88 TYR A O 1
ATOM 725 N N . LEU A 1 89 ? 0.819 -5.932 0.455 1.00 97.94 89 LEU A N 1
ATOM 726 C CA . LEU A 1 89 ? 0.319 -4.998 1.465 1.00 97.94 89 LEU A CA 1
ATOM 727 C C . LEU A 1 89 ? -1.000 -5.474 2.084 1.00 97.94 89 LEU A C 1
ATOM 729 O O . LEU A 1 89 ? -1.159 -5.386 3.299 1.00 97.94 89 LEU A O 1
ATOM 733 N N . GLU A 1 90 ? -1.923 -6.012 1.287 1.00 97.25 90 GLU A N 1
ATOM 734 C CA . GLU A 1 90 ? -3.179 -6.580 1.789 1.00 97.25 90 GLU A CA 1
ATOM 735 C C . GLU A 1 90 ? -2.928 -7.736 2.765 1.00 97.25 90 GLU A C 1
ATOM 737 O O . GLU A 1 90 ? -3.546 -7.775 3.827 1.00 97.25 90 GLU A O 1
ATOM 742 N N . GLY A 1 91 ? -1.972 -8.624 2.465 1.00 97.75 91 GLY A N 1
ATOM 743 C CA . GLY A 1 91 ? -1.566 -9.688 3.387 1.00 97.75 91 GLY A CA 1
ATOM 744 C C . GLY A 1 91 ? -0.891 -9.151 4.652 1.00 97.75 91 GLY A C 1
ATOM 745 O O . GLY A 1 91 ? -1.234 -9.540 5.765 1.00 97.75 91 GLY A O 1
ATOM 746 N N . LYS A 1 92 ? 0.035 -8.195 4.509 1.00 97.00 92 LYS A N 1
ATOM 747 C CA . LYS A 1 92 ? 0.745 -7.577 5.644 1.00 97.00 92 LYS A CA 1
ATOM 748 C C . LYS A 1 92 ? -0.191 -6.864 6.624 1.00 97.00 92 LYS A C 1
ATOM 750 O O . LYS A 1 92 ? 0.092 -6.821 7.820 1.00 97.00 92 LYS A O 1
ATOM 755 N N . PHE A 1 93 ? -1.285 -6.295 6.122 1.00 94.88 93 PHE A N 1
ATOM 756 C CA . PHE A 1 93 ? -2.261 -5.522 6.889 1.00 94.88 93 PHE A CA 1
ATOM 757 C C . PHE A 1 93 ? -3.637 -6.208 6.955 1.00 94.88 93 PHE A C 1
ATOM 759 O O . PHE A 1 93 ? -4.662 -5.535 7.087 1.00 94.88 93 PHE A O 1
ATOM 766 N N . GLU A 1 94 ? -3.679 -7.545 6.915 1.00 92.88 94 GLU A N 1
ATOM 767 C CA . GLU A 1 94 ? -4.934 -8.313 6.934 1.00 92.88 94 GLU A CA 1
ATOM 768 C C . GLU A 1 94 ? -5.816 -7.986 8.153 1.00 92.88 94 GLU A C 1
ATOM 770 O O . GLU A 1 94 ? -7.038 -7.885 8.037 1.00 92.88 94 GLU A O 1
ATOM 775 N N . GLY A 1 95 ? -5.199 -7.713 9.310 1.00 88.75 95 GLY A N 1
ATOM 776 C CA . GLY A 1 95 ? -5.893 -7.398 10.563 1.00 88.75 95 GLY A CA 1
ATOM 777 C C . GLY A 1 95 ? -6.662 -6.074 10.552 1.00 88.75 95 GLY A C 1
ATOM 778 O O . GLY A 1 95 ? -7.461 -5.827 11.453 1.00 88.75 95 GLY A O 1
ATOM 779 N N . VAL A 1 96 ? -6.441 -5.231 9.539 1.00 90.69 96 VAL A N 1
ATOM 780 C CA . VAL A 1 96 ? -7.198 -3.994 9.306 1.00 90.69 96 VAL A CA 1
ATOM 781 C C . VAL A 1 96 ? -7.947 -4.019 7.974 1.00 90.69 96 VAL A C 1
ATOM 783 O O . VAL A 1 96 ? -8.388 -2.977 7.503 1.00 90.69 96 VAL A O 1
ATOM 786 N N . GLY A 1 97 ? -8.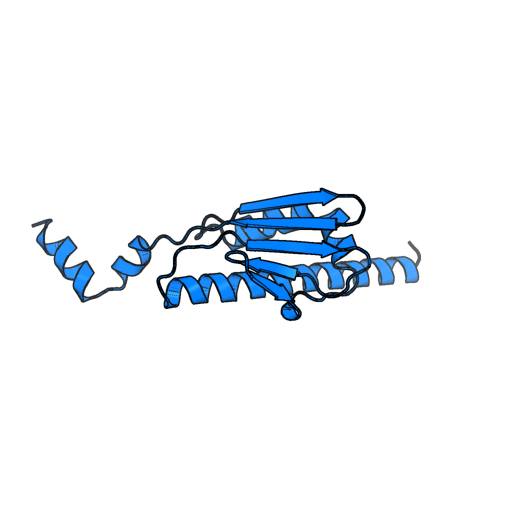092 -5.184 7.333 1.00 90.81 97 GLY A N 1
ATOM 787 C CA . GLY A 1 97 ? -8.870 -5.330 6.100 1.00 90.81 97 GLY A CA 1
ATOM 788 C C . GLY A 1 97 ? -8.453 -4.362 4.990 1.00 90.81 97 GLY A C 1
ATOM 789 O O . GLY A 1 97 ? -9.322 -3.788 4.330 1.00 90.81 97 GLY A O 1
ATOM 790 N N . LEU A 1 98 ? -7.144 -4.131 4.831 1.00 94.75 98 LEU A N 1
ATOM 791 C CA . LEU A 1 98 ? -6.622 -3.204 3.831 1.00 94.75 98 LEU A CA 1
ATOM 792 C C . LEU A 1 98 ? -7.052 -3.628 2.417 1.00 94.75 98 LEU A C 1
ATOM 794 O O . LEU A 1 98 ? -7.080 -4.814 2.089 1.00 94.75 98 LEU A O 1
ATOM 798 N N . LYS A 1 99 ? -7.397 -2.638 1.595 1.00 95.75 99 LYS A N 1
ATOM 799 C CA . LYS A 1 99 ? -7.715 -2.759 0.175 1.00 95.75 99 LYS A CA 1
ATOM 800 C C . LYS A 1 99 ? -6.857 -1.806 -0.628 1.00 95.75 99 LYS A C 1
ATOM 802 O O . LYS A 1 99 ? -6.742 -0.630 -0.277 1.00 95.75 99 LYS A O 1
ATOM 807 N N . TRP A 1 100 ? -6.283 -2.336 -1.700 1.00 96.75 100 TRP A N 1
ATOM 808 C CA . TRP A 1 100 ? -5.394 -1.622 -2.603 1.00 96.75 100 TRP A CA 1
ATOM 809 C C . TRP A 1 100 ? -5.972 -1.625 -4.018 1.00 96.75 100 TRP A C 1
ATOM 811 O O . TRP A 1 100 ? -5.966 -2.643 -4.707 1.00 96.75 100 TRP A O 1
ATOM 821 N N . ASN A 1 101 ? -6.453 -0.467 -4.465 1.00 96.88 101 ASN A N 1
ATOM 822 C CA . ASN A 1 101 ? -7.044 -0.295 -5.787 1.00 96.88 101 ASN A CA 1
ATOM 823 C C . ASN A 1 101 ? -6.182 0.660 -6.608 1.00 96.88 101 ASN A C 1
ATOM 825 O O . ASN A 1 101 ? -5.814 1.732 -6.130 1.00 96.88 101 ASN A O 1
ATOM 829 N N . VAL A 1 102 ? -5.885 0.309 -7.859 1.00 96.56 102 VAL A N 1
ATOM 830 C CA . VAL A 1 102 ? -5.047 1.146 -8.724 1.00 96.56 102 VAL A CA 1
ATOM 831 C C . VAL A 1 102 ? -5.757 1.473 -10.023 1.00 96.56 102 VAL A C 1
ATOM 833 O O . VAL A 1 102 ? -6.223 0.589 -10.736 1.00 96.56 102 VAL A O 1
ATOM 836 N N . LEU A 1 103 ? -5.797 2.766 -10.335 1.00 95.81 103 LEU A N 1
ATOM 837 C CA . LEU A 1 103 ? -6.141 3.279 -11.650 1.00 95.81 103 LEU A CA 1
ATOM 838 C C . LEU A 1 103 ? -4.848 3.704 -12.347 1.00 95.81 103 LEU A C 1
ATOM 840 O O . LEU A 1 103 ? -4.198 4.666 -11.936 1.00 95.81 103 LEU A O 1
ATOM 844 N N . ASN A 1 104 ? -4.478 2.955 -13.380 1.00 91.94 104 ASN A N 1
ATOM 845 C CA . ASN A 1 104 ? -3.256 3.147 -14.150 1.00 91.94 104 ASN A CA 1
ATOM 846 C C . ASN A 1 104 ? -3.590 3.828 -15.487 1.00 91.94 104 ASN A C 1
ATOM 848 O O . ASN A 1 104 ? -4.110 3.188 -16.401 1.00 91.94 104 ASN A O 1
ATOM 852 N N . GLU A 1 105 ? -3.333 5.130 -15.577 1.00 91.62 105 GLU A N 1
ATOM 853 C CA . GLU A 1 105 ? -3.466 5.942 -16.789 1.00 91.62 105 GLU A CA 1
ATOM 854 C C . GLU A 1 105 ? -2.068 6.229 -17.374 1.00 91.62 105 GLU A C 1
ATOM 856 O O . GLU A 1 105 ? -1.046 6.042 -16.717 1.00 91.62 105 GLU A O 1
ATOM 861 N N . SER A 1 106 ? -1.993 6.709 -18.620 1.00 86.38 106 SER A N 1
ATOM 862 C CA . SER A 1 106 ? -0.731 6.817 -19.373 1.00 86.38 106 SER A CA 1
ATOM 863 C C . SER A 1 106 ? 0.388 7.583 -18.656 1.00 86.38 106 SER A C 1
ATOM 865 O O . SER A 1 106 ? 1.540 7.166 -18.733 1.00 86.38 106 SER A O 1
ATOM 867 N N . SER A 1 107 ? 0.053 8.675 -17.967 1.00 92.00 107 SER A N 1
ATOM 868 C CA . SER A 1 107 ? 1.004 9.558 -17.271 1.00 92.00 107 SER A CA 1
ATOM 869 C C . SER A 1 107 ? 0.684 9.746 -15.786 1.00 92.00 107 SER A C 1
ATOM 871 O O . SER A 1 107 ? 1.337 10.539 -15.103 1.00 92.00 107 SER A O 1
ATOM 873 N N . ILE A 1 108 ? -0.332 9.041 -15.278 1.00 93.25 108 ILE A N 1
ATOM 874 C CA . ILE A 1 108 ? -0.816 9.171 -13.904 1.00 93.25 108 ILE A CA 1
ATOM 875 C C . ILE A 1 108 ? -1.195 7.794 -13.369 1.00 93.25 108 ILE A C 1
ATOM 877 O O . ILE A 1 108 ? -2.008 7.092 -13.959 1.00 93.25 108 ILE A O 1
ATOM 881 N N . ILE A 1 109 ? -0.684 7.449 -12.193 1.00 94.94 109 ILE A N 1
ATOM 882 C CA . ILE A 1 109 ? -1.138 6.292 -11.429 1.00 94.94 109 ILE A CA 1
ATOM 883 C C . ILE A 1 109 ? -1.801 6.800 -10.159 1.00 94.94 109 ILE A C 1
ATOM 885 O O . ILE A 1 109 ? -1.186 7.508 -9.359 1.00 94.94 109 ILE A O 1
ATOM 889 N N . LYS A 1 110 ? -3.071 6.442 -9.973 1.00 95.06 110 LYS A N 1
ATOM 890 C CA . LYS A 1 110 ? -3.825 6.741 -8.755 1.00 95.06 110 LYS A CA 1
ATOM 891 C C . LYS A 1 110 ? -3.965 5.462 -7.951 1.00 95.06 110 LYS A C 1
ATOM 893 O O . LYS A 1 110 ? -4.586 4.506 -8.406 1.00 95.06 110 LYS A O 1
ATOM 898 N N . VAL A 1 111 ? -3.405 5.472 -6.754 1.00 96.19 111 VAL A N 1
ATOM 899 C CA . VAL A 1 111 ? -3.534 4.402 -5.773 1.00 96.19 111 VAL A CA 1
ATOM 900 C C . VAL A 1 111 ? -4.574 4.829 -4.751 1.00 96.19 111 VAL A C 1
ATOM 902 O O . VAL A 1 111 ? -4.389 5.810 -4.036 1.00 96.19 111 VAL A O 1
ATOM 905 N N . GLU A 1 112 ? -5.671 4.096 -4.679 1.00 95.94 112 GLU A N 1
ATOM 906 C CA . GLU A 1 112 ? -6.672 4.225 -3.635 1.00 95.94 112 GLU A CA 1
ATOM 907 C C . GLU A 1 112 ? -6.442 3.144 -2.579 1.00 95.94 112 GLU A C 1
ATOM 909 O O . GLU A 1 112 ? -6.405 1.950 -2.880 1.00 95.94 112 GLU A O 1
ATOM 914 N N . ILE A 1 113 ? -6.306 3.583 -1.331 1.00 94.56 113 ILE A N 1
ATOM 915 C CA . ILE A 1 113 ? -6.078 2.724 -0.176 1.00 94.56 113 ILE A CA 1
ATOM 916 C C . ILE A 1 113 ? -7.227 2.921 0.802 1.00 94.56 113 ILE A C 1
ATOM 918 O O . ILE A 1 113 ? -7.529 4.042 1.224 1.00 94.56 113 ILE A O 1
ATOM 922 N N . ILE A 1 114 ? -7.861 1.813 1.164 1.00 93.19 114 ILE A N 1
ATOM 923 C CA . ILE A 1 114 ? -8.960 1.761 2.126 1.00 93.19 114 ILE A CA 1
ATOM 924 C C . ILE A 1 114 ? -8.575 0.742 3.196 1.00 93.19 114 ILE A C 1
ATOM 926 O O . ILE A 1 114 ? -8.019 -0.300 2.879 1.00 93.19 114 ILE A O 1
ATOM 930 N N . TYR A 1 115 ? -8.848 1.025 4.464 1.00 92.88 115 TYR A N 1
ATOM 931 C CA . TYR A 1 115 ? -8.643 0.078 5.563 1.00 92.88 115 TYR A CA 1
ATOM 932 C C . TYR A 1 115 ? -9.735 0.264 6.620 1.00 92.88 115 TYR A C 1
ATOM 934 O O . TYR A 1 115 ? -10.526 1.202 6.552 1.00 92.88 115 TYR A O 1
ATOM 942 N N . HIS A 1 116 ? -9.801 -0.646 7.584 1.00 89.44 116 HIS A N 1
ATOM 943 C CA . HIS A 1 116 ? -10.778 -0.695 8.662 1.00 89.44 116 HIS A CA 1
ATOM 944 C C . HIS A 1 116 ? -10.091 -0.899 10.016 1.00 89.44 116 HIS A C 1
ATOM 946 O O . HIS A 1 116 ? -9.193 -1.721 10.147 1.00 89.44 116 HIS A O 1
ATOM 952 N N . ILE A 1 117 ? -10.530 -0.181 11.051 1.00 88.25 117 ILE A N 1
ATOM 953 C CA . ILE A 1 117 ? -10.054 -0.387 12.423 1.00 88.25 117 ILE A CA 1
ATOM 954 C C . ILE A 1 117 ? -11.195 -0.990 13.235 1.00 88.25 117 ILE A C 1
ATOM 956 O O . ILE A 1 117 ? -12.197 -0.321 13.490 1.00 88.25 117 ILE A O 1
ATOM 960 N N . ASP A 1 118 ? -11.018 -2.232 13.686 1.00 86.19 118 ASP A N 1
ATOM 961 C CA . ASP A 1 118 ? -11.949 -2.866 14.616 1.00 86.19 118 ASP A CA 1
ATOM 962 C C . ASP A 1 118 ? -11.681 -2.387 16.053 1.00 86.19 118 ASP A C 1
ATOM 964 O O . ASP A 1 118 ? -10.871 -2.943 16.804 1.00 86.19 118 ASP A O 1
ATOM 968 N N . PHE A 1 119 ? -12.397 -1.339 16.461 1.00 85.50 119 PHE A N 1
ATOM 969 C CA . PHE A 1 119 ? -12.307 -0.800 17.818 1.00 85.50 119 PHE A CA 1
ATOM 970 C C . PHE A 1 119 ? -12.777 -1.783 18.904 1.00 85.50 119 PHE A C 1
ATOM 972 O O . PHE A 1 119 ? -12.424 -1.599 20.073 1.00 85.50 119 PHE A O 1
ATOM 979 N N . SER A 1 120 ? -13.500 -2.859 18.562 1.00 84.44 120 SER A N 1
ATOM 980 C CA . SER A 1 120 ? -13.892 -3.887 19.536 1.00 84.44 120 SER A CA 1
ATOM 981 C C . SER A 1 120 ? -12.679 -4.630 20.110 1.00 84.44 120 SER A C 1
ATOM 983 O O . SER A 1 120 ? -12.682 -5.031 21.277 1.00 84.44 120 SER A O 1
ATOM 985 N N . VAL A 1 121 ? -11.590 -4.737 19.341 1.00 84.81 121 VAL A N 1
ATOM 986 C CA . VAL A 1 121 ? -10.320 -5.293 19.822 1.00 84.81 121 VAL A CA 1
ATOM 987 C C . VAL A 1 121 ? -9.721 -4.404 20.909 1.00 84.81 121 VAL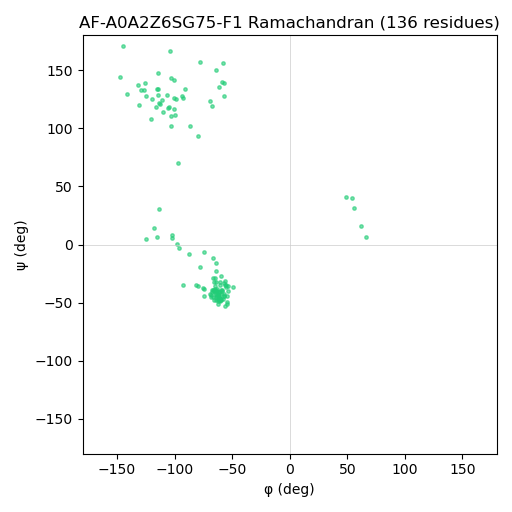 A C 1
ATOM 989 O O . VAL A 1 121 ? -9.223 -4.922 21.908 1.00 84.81 121 VAL A O 1
ATOM 992 N N . ILE A 1 122 ? -9.833 -3.078 20.783 1.00 86.12 122 ILE A N 1
ATOM 993 C CA . ILE A 1 122 ? -9.322 -2.136 21.791 1.00 86.12 122 ILE A CA 1
ATOM 994 C C . ILE A 1 122 ? -10.077 -2.287 23.117 1.00 86.12 122 ILE A C 1
ATOM 996 O O . ILE A 1 122 ? -9.465 -2.215 24.185 1.00 86.12 122 ILE A O 1
ATOM 1000 N N . ILE A 1 123 ? -11.385 -2.574 23.069 1.00 86.94 123 ILE A N 1
ATOM 1001 C CA . ILE A 1 123 ? -12.205 -2.794 24.272 1.00 86.94 123 ILE A CA 1
ATOM 1002 C C . ILE A 1 123 ? -11.607 -3.896 25.150 1.00 86.94 123 ILE A C 1
ATOM 1004 O O . ILE A 1 123 ? -11.594 -3.741 26.370 1.00 86.94 123 ILE A O 1
ATOM 1008 N N . LYS A 1 124 ? -11.032 -4.954 24.558 1.00 87.19 124 LYS A N 1
ATOM 1009 C CA . LYS A 1 124 ? -10.399 -6.060 25.302 1.00 87.19 124 LYS A CA 1
ATOM 1010 C C . LYS A 1 124 ? -9.292 -5.577 26.246 1.00 87.19 124 LYS A C 1
ATOM 1012 O O . LYS A 1 124 ? -9.114 -6.150 27.319 1.00 87.19 124 LYS A O 1
ATOM 1017 N N . TYR A 1 125 ? -8.593 -4.502 25.884 1.00 87.44 125 TYR A N 1
ATOM 1018 C CA . TYR A 1 125 ? -7.514 -3.911 26.676 1.00 87.44 125 TYR A CA 1
ATOM 1019 C C . TYR A 1 125 ? -8.005 -2.877 27.708 1.00 87.44 125 TYR A C 1
ATOM 1021 O O . TYR A 1 125 ? -7.235 -2.433 28.563 1.00 87.44 125 TYR A O 1
ATOM 1029 N N . SER A 1 126 ? -9.285 -2.493 27.685 1.00 89.06 126 SER A N 1
ATOM 1030 C CA . SER A 1 126 ? -9.841 -1.483 28.587 1.00 89.06 126 SER A CA 1
ATOM 1031 C C . SER A 1 126 ? -10.313 -2.084 29.910 1.00 89.06 126 SER A C 1
ATOM 1033 O O . SER A 1 126 ? -11.427 -2.587 30.022 1.00 89.06 126 SER A O 1
ATOM 1035 N N . LYS A 1 127 ? -9.519 -1.926 30.979 1.00 87.12 127 LYS A N 1
ATOM 1036 C CA . LYS A 1 127 ? -9.861 -2.416 32.336 1.00 87.12 127 LYS A CA 1
ATOM 1037 C C . LYS A 1 127 ? -11.278 -2.026 32.798 1.00 87.12 127 LYS A C 1
ATOM 1039 O O . LYS A 1 127 ? -11.949 -2.810 33.470 1.00 87.12 127 LYS A O 1
ATOM 1044 N N . LYS A 1 128 ? -11.745 -0.824 32.435 1.00 87.94 12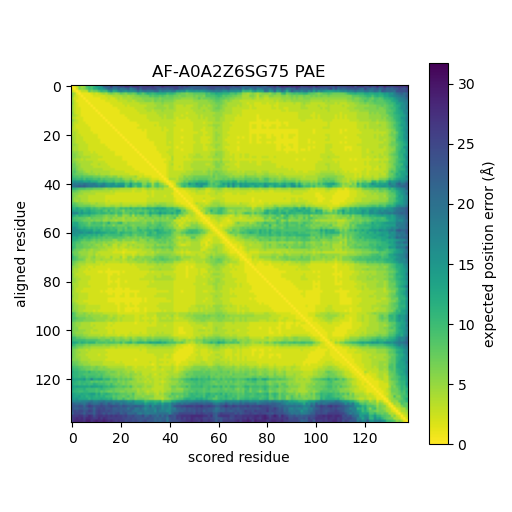8 LYS A N 1
ATOM 1045 C CA . LYS A 1 128 ? -13.078 -0.323 32.812 1.00 87.94 128 LYS A CA 1
ATOM 1046 C C . LYS A 1 128 ? -14.201 -0.985 32.009 1.00 87.94 128 LYS A C 1
ATOM 1048 O O . LYS A 1 128 ? -15.207 -1.370 32.596 1.00 87.94 128 LYS A O 1
ATOM 1053 N N . LEU A 1 129 ? -14.024 -1.134 30.695 1.00 84.81 129 LEU A N 1
ATOM 1054 C CA . LEU A 1 129 ? -15.065 -1.668 29.809 1.00 84.81 129 LEU A CA 1
ATOM 1055 C C . LEU A 1 129 ? -15.147 -3.202 29.880 1.00 84.81 129 LEU A C 1
ATOM 1057 O O . LEU A 1 129 ? -16.245 -3.754 29.905 1.00 84.81 129 LEU A O 1
ATOM 1061 N N . THR A 1 130 ? -14.017 -3.899 30.040 1.00 77.25 130 THR A N 1
ATOM 1062 C CA . THR A 1 130 ? -13.987 -5.367 30.169 1.00 77.25 130 THR A CA 1
ATOM 1063 C C . THR A 1 130 ? -14.697 -5.856 31.440 1.00 77.25 130 THR A C 1
ATOM 1065 O O . THR A 1 130 ? -15.333 -6.909 31.440 1.00 77.25 130 THR A O 1
ATOM 1068 N N . THR A 1 131 ? -14.666 -5.071 32.525 1.00 63.28 131 THR A N 1
ATOM 1069 C CA . THR A 1 131 ? -15.335 -5.419 33.795 1.00 63.28 131 THR A CA 1
ATOM 1070 C C . THR A 1 131 ? -16.866 -5.436 33.669 1.00 63.28 131 THR A C 1
ATOM 1072 O O . THR A 1 131 ? -17.526 -6.213 34.361 1.00 63.28 131 THR A O 1
ATOM 1075 N N . GLN A 1 132 ? -17.450 -4.635 32.770 1.00 58.97 132 GLN A N 1
ATOM 1076 C CA . GLN A 1 132 ? -18.899 -4.649 32.535 1.00 58.97 132 GLN A CA 1
ATOM 1077 C C . GLN A 1 132 ? -19.353 -5.874 31.728 1.00 58.97 132 GLN A C 1
ATOM 1079 O O . GLN A 1 132 ? -20.368 -6.478 32.072 1.00 58.97 132 GLN A O 1
ATOM 1084 N N . MET A 1 133 ? -18.571 -6.323 30.738 1.00 58.38 133 MET A N 1
ATOM 1085 C CA . MET A 1 133 ? -18.905 -7.518 29.945 1.00 58.38 133 MET A CA 1
ATOM 1086 C C . MET A 1 133 ? -19.013 -8.795 30.795 1.00 58.38 133 MET A C 1
ATOM 1088 O O . MET A 1 133 ? -19.861 -9.644 30.529 1.00 58.38 133 MET A O 1
ATOM 1092 N N . ASN A 1 134 ? -18.192 -8.921 31.842 1.00 57.72 134 ASN A N 1
ATOM 1093 C CA . ASN A 1 134 ? -18.225 -10.079 32.742 1.00 57.72 134 ASN A CA 1
ATOM 1094 C C . ASN A 1 134 ? -19.379 -10.035 33.757 1.00 57.72 134 ASN A C 1
ATOM 1096 O O . ASN A 1 134 ? -19.741 -11.077 34.299 1.00 57.72 134 ASN A O 1
ATOM 1100 N N . LYS A 1 135 ? -19.965 -8.857 34.018 1.00 54.84 135 LYS A N 1
ATOM 1101 C CA . LYS A 1 135 ? -21.143 -8.722 34.889 1.00 54.84 135 LYS A CA 1
ATOM 1102 C C . LYS A 1 135 ? -22.448 -9.052 34.167 1.00 54.84 135 LYS A C 1
ATOM 1104 O O . LYS A 1 135 ? -23.310 -9.651 34.785 1.00 54.84 135 LYS A O 1
ATOM 1109 N N . CYS A 1 136 ? -22.580 -8.731 32.878 1.00 54.03 136 CYS A N 1
ATOM 1110 C CA . CYS A 1 136 ? -23.780 -9.063 32.092 1.00 54.03 136 CYS A CA 1
ATOM 1111 C C . CYS A 1 136 ? -23.888 -10.549 31.696 1.00 54.03 136 CYS A C 1
ATOM 1113 O O . CYS A 1 136 ? -24.890 -10.949 31.115 1.00 54.03 136 CYS A O 1
ATOM 1115 N N . ARG A 1 137 ? -22.854 -11.358 31.965 1.00 54.88 137 ARG A N 1
ATOM 1116 C CA . ARG A 1 137 ? -22.831 -12.813 31.725 1.00 54.88 137 ARG A CA 1
ATOM 1117 C C . ARG A 1 137 ? -23.043 -13.649 32.998 1.00 54.88 137 ARG A C 1
ATOM 1119 O O . ARG A 1 137 ? -22.876 -14.864 32.935 1.00 54.88 137 ARG A O 1
ATOM 1126 N N . ARG A 1 138 ? -23.331 -13.011 34.136 1.00 45.50 138 ARG A N 1
ATOM 1127 C CA . ARG A 1 138 ? -23.659 -13.671 35.406 1.00 45.50 138 ARG A CA 1
ATOM 1128 C C . ARG A 1 138 ? -25.130 -13.507 35.730 1.00 45.50 138 ARG A C 1
ATOM 1130 O O . ARG A 1 138 ? -25.660 -12.418 35.423 1.00 45.50 138 ARG A O 1
#

Sequence (138 aa):
MTTETEAAIREASVQLDHFIEKISTFLSNIISFNIKTFTPPEKIIIVFKQDDYVPVSVVNKVTIQQRSLYTDYGFDILKYFHNDIGKYLEGKFEGVGLKWNVLNESSIIKVEIIYHIDFSVIIKYSKKLTTQMNKCRR

Foldseek 3Di:
DDPVVVVVVVVVVVLLVVLLVLVLVVVVVVVVVCLVVVNWWWWKKWKDFQPDQWIWIQTPNDIDTPPSNGGVCSLVSCLPCVVVSQVVSCVVPVVFNKGWDWDDDPGMIIIIITTGDDCVVVLVVDPVNVVVVVVVVD

Secondary structure (DSSP, 8-state):
--HHHHHHHHHHHHHHHHHHHHHHHHHHHHHHHHHHHTPPPPPEEEEEETTEEEEEEEETTEEEE-GGG--TTHHHHHHHHHHHHHHHHHHHTGGGT-EEEEEE-SSEEEEEEE----HHHHHHH-HHHHHHHHHTT-